Protein AF-A0A2V8N550-F1 (afdb_monomer_lite)

Sequence (96 aa):
MSNEESDTLWYPSKLDVFLNRWFANYEDARRALRSEGGYLLPYRHQFFVCQAEAIRAMGLDPHDEDWKKVGFDAARPADEQAYARLREKREQAEAR

Foldseek 3Di:
DDPQVQAVLLDDPPCVPFPKAKAQDDVVQVVCCVVPNAAWGHHDNIIIGGHQVSCVVLVHHPPDVLCVQLVSYLPRGNDVVSNVVRSVSSVVSVVD

Secondary structure (DSSP, 8-state):
--TTHHHHTT--TTGGGS--EEESSHHHHHHHHHHH-SEEEEETTEEEEE-HHHHHHTT--TT-HHHHHTTTBSSS-S-HHHHHHHHHHHHHHHT-

pLDDT: mean 82.86, std 14.13, range [38.16, 94.19]

Structure (mmCIF, N/CA/C/O backbone):
data_AF-A0A2V8N550-F1
#
_entry.id   AF-A0A2V8N550-F1
#
loop_
_atom_site.group_PDB
_atom_site.id
_atom_site.type_symbol
_atom_site.label_atom_id
_atom_site.label_alt_id
_atom_site.label_comp_id
_atom_site.label_asym_id
_atom_site.label_entity_id
_atom_site.label_seq_id
_atom_site.pdbx_PDB_ins_code
_atom_site.Cartn_x
_atom_site.Cartn_y
_atom_site.Cartn_z
_atom_site.occupancy
_atom_site.B_iso_or_equiv
_atom_site.auth_seq_id
_atom_site.auth_comp_id
_atom_site.auth_asym_id
_atom_site.auth_atom_id
_atom_site.pdbx_PDB_model_num
ATOM 1 N N . MET A 1 1 ? -3.655 20.721 0.375 1.00 38.16 1 MET A N 1
ATOM 2 C CA . MET A 1 1 ? -3.831 19.465 1.129 1.00 38.16 1 MET A CA 1
ATOM 3 C C . MET A 1 1 ? -2.711 18.553 0.677 1.00 38.16 1 MET A C 1
ATOM 5 O O . MET A 1 1 ? -2.696 18.170 -0.484 1.00 38.16 1 MET A O 1
ATOM 9 N N . SER A 1 2 ? -1.686 18.418 1.515 1.00 39.28 2 SER A N 1
ATOM 10 C CA . SER A 1 2 ? -0.363 17.921 1.131 1.00 39.28 2 SER A CA 1
ATOM 11 C C . SER A 1 2 ? -0.366 16.409 0.911 1.00 39.28 2 SER A C 1
ATOM 13 O O . SER A 1 2 ? -0.921 15.658 1.707 1.00 39.28 2 SER A O 1
ATOM 15 N N . ASN A 1 3 ? 0.276 15.976 -0.172 1.00 49.84 3 ASN A N 1
ATOM 16 C CA . ASN A 1 3 ? 0.353 14.589 -0.638 1.00 49.84 3 ASN A CA 1
ATOM 17 C C . ASN A 1 3 ? 1.319 13.712 0.201 1.00 49.84 3 ASN A C 1
ATOM 19 O O . ASN A 1 3 ? 1.576 12.575 -0.169 1.00 49.84 3 ASN A O 1
ATOM 23 N N . GLU A 1 4 ? 1.868 14.245 1.300 1.00 48.41 4 GLU A N 1
ATOM 24 C CA . GLU A 1 4 ? 2.933 13.642 2.127 1.00 48.41 4 GLU A CA 1
ATOM 25 C C . GLU A 1 4 ? 2.406 12.794 3.303 1.00 48.41 4 GLU A C 1
ATOM 27 O O . GLU A 1 4 ? 3.042 11.821 3.706 1.00 48.41 4 GLU A O 1
ATOM 32 N N . GLU A 1 5 ? 1.214 13.104 3.823 1.00 52.28 5 GLU A N 1
ATOM 33 C CA . GLU A 1 5 ? 0.607 12.370 4.951 1.00 52.28 5 GLU A CA 1
ATOM 34 C C . GLU A 1 5 ? 0.111 10.981 4.527 1.00 52.28 5 GLU A C 1
ATOM 36 O O . GLU A 1 5 ? 0.239 9.999 5.250 1.00 52.28 5 GLU A O 1
ATOM 41 N N . SER A 1 6 ? -0.411 10.877 3.299 1.00 51.78 6 SER A N 1
ATOM 42 C CA . SER A 1 6 ? -0.938 9.615 2.743 1.00 51.78 6 SER A CA 1
ATOM 43 C C . SER A 1 6 ? 0.142 8.569 2.495 1.00 51.78 6 SER A C 1
ATOM 45 O O . SER A 1 6 ? -0.155 7.427 2.163 1.00 51.78 6 SER A O 1
ATOM 47 N N . ASP A 1 7 ? 1.386 8.998 2.581 1.00 59.09 7 ASP A N 1
ATOM 48 C CA . ASP A 1 7 ? 2.503 8.367 1.935 1.00 59.09 7 ASP A CA 1
ATOM 49 C C . ASP A 1 7 ? 3.439 7.719 2.964 1.00 59.09 7 ASP A C 1
ATOM 51 O O . ASP A 1 7 ? 3.822 6.557 2.835 1.00 59.09 7 ASP A O 1
ATOM 55 N N . THR A 1 8 ? 3.653 8.408 4.086 1.00 61.34 8 THR A N 1
ATOM 56 C CA . THR A 1 8 ? 4.310 7.826 5.264 1.00 61.34 8 THR A CA 1
ATOM 57 C C . THR A 1 8 ? 3.434 6.758 5.937 1.00 61.34 8 THR A C 1
ATOM 59 O O . THR A 1 8 ? 3.957 5.812 6.522 1.00 61.34 8 THR A O 1
ATOM 62 N N . LEU A 1 9 ? 2.106 6.848 5.784 1.00 65.50 9 LEU A N 1
ATOM 63 C CA . LEU A 1 9 ? 1.132 5.900 6.340 1.00 65.50 9 LEU A CA 1
ATOM 64 C C . LEU A 1 9 ? 1.429 4.434 5.957 1.00 65.50 9 LEU A C 1
ATOM 66 O O . LEU A 1 9 ? 1.241 3.508 6.752 1.00 65.50 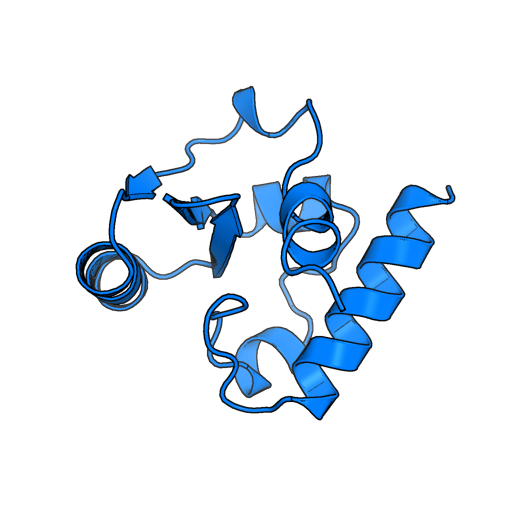9 LEU A O 1
ATOM 70 N N . TRP A 1 10 ? 1.917 4.201 4.738 1.00 66.12 10 TRP A N 1
ATOM 71 C CA . TRP A 1 10 ? 2.142 2.855 4.205 1.00 66.12 10 TRP A CA 1
ATOM 72 C C . TRP A 1 10 ? 3.533 2.287 4.506 1.00 66.12 10 TRP A C 1
ATOM 74 O O . TRP A 1 10 ? 3.802 1.148 4.128 1.00 66.12 10 TRP A O 1
ATOM 84 N N . TYR A 1 11 ? 4.413 3.026 5.195 1.00 65.31 11 TYR A N 1
ATOM 85 C CA . TYR A 1 11 ? 5.779 2.569 5.460 1.00 65.31 11 TYR A CA 1
ATOM 86 C C . TYR A 1 11 ? 6.175 2.585 6.945 1.00 65.31 11 TYR A C 1
ATOM 88 O O . TYR A 1 11 ? 6.857 3.507 7.397 1.00 65.31 11 TYR A O 1
ATOM 96 N N . PRO A 1 12 ? 5.808 1.562 7.740 1.00 60.25 12 PRO A N 1
ATOM 97 C CA . PRO A 1 12 ? 6.364 1.408 9.078 1.00 60.25 12 PRO A CA 1
ATOM 98 C C . PRO A 1 12 ? 7.844 1.003 9.026 1.00 60.25 12 PRO A C 1
ATOM 100 O O . PRO A 1 12 ? 8.254 0.191 8.198 1.00 60.25 12 PRO A O 1
ATOM 103 N N . SER A 1 13 ? 8.629 1.458 10.005 1.00 57.34 13 SER A N 1
ATOM 104 C CA . SER A 1 13 ? 10.078 1.213 10.167 1.00 57.34 13 SER A CA 1
ATOM 105 C C . SER A 1 13 ? 10.501 -0.263 10.305 1.00 57.34 13 SER A C 1
ATOM 107 O O . SER A 1 13 ? 11.671 -0.559 10.520 1.00 57.34 13 SER A O 1
ATOM 109 N N . LYS A 1 14 ? 9.547 -1.201 10.261 1.00 58.56 14 LYS A N 1
ATOM 110 C CA . LYS A 1 14 ? 9.773 -2.655 10.265 1.00 58.56 14 LYS A CA 1
ATOM 111 C C . LYS A 1 14 ? 9.654 -3.271 8.867 1.00 58.56 14 LYS A C 1
ATOM 113 O O . LYS A 1 14 ? 9.862 -4.475 8.726 1.00 58.56 14 LYS A O 1
ATOM 118 N N . LEU A 1 15 ? 9.318 -2.477 7.843 1.00 59.44 15 LEU A N 1
ATOM 119 C CA . LEU A 1 15 ? 9.200 -2.970 6.473 1.00 59.44 15 LEU A CA 1
ATOM 120 C C . LEU A 1 15 ? 10.541 -3.320 5.826 1.00 59.44 15 LEU A C 1
ATOM 122 O O . LEU A 1 15 ? 10.540 -4.101 4.879 1.00 59.44 15 LEU A O 1
ATOM 126 N N . ASP A 1 16 ? 11.664 -2.835 6.365 1.00 60.03 16 ASP A N 1
ATOM 127 C CA . ASP A 1 16 ? 13.015 -3.142 5.873 1.00 60.03 16 ASP A CA 1
ATOM 128 C C . ASP A 1 16 ? 13.379 -4.639 5.950 1.00 60.03 16 ASP A C 1
ATOM 130 O O . ASP A 1 16 ? 14.312 -5.087 5.289 1.00 60.03 16 ASP A O 1
ATOM 134 N N . VAL A 1 17 ? 12.634 -5.431 6.733 1.00 59.62 17 VAL A N 1
ATOM 135 C CA . VAL A 1 17 ? 12.782 -6.897 6.804 1.00 59.62 17 VAL A CA 1
ATOM 136 C C . VAL A 1 17 ? 12.071 -7.611 5.649 1.00 59.62 17 VAL A C 1
ATOM 138 O O . VAL A 1 17 ? 12.423 -8.742 5.314 1.00 59.62 17 VAL A O 1
ATOM 141 N N . PHE A 1 18 ? 11.075 -6.979 5.026 1.00 66.62 18 PHE A N 1
ATOM 142 C CA . PHE A 1 18 ? 10.296 -7.600 3.961 1.00 66.62 18 PHE A CA 1
ATOM 143 C C . PHE A 1 18 ? 10.923 -7.328 2.598 1.00 66.62 18 PHE A C 1
ATOM 145 O O . PHE A 1 18 ? 11.487 -6.264 2.340 1.00 66.62 18 PHE A O 1
ATOM 152 N N . LEU A 1 19 ? 10.795 -8.305 1.698 1.00 66.94 19 LEU A N 1
ATOM 153 C CA . LEU A 1 19 ? 11.305 -8.215 0.334 1.00 66.94 19 LEU A CA 1
ATOM 154 C C . LEU A 1 19 ? 10.413 -7.280 -0.505 1.00 66.94 19 LEU A C 1
ATOM 156 O O . LEU A 1 19 ? 9.617 -7.726 -1.330 1.00 66.94 19 LEU A O 1
ATOM 160 N N . ASN A 1 20 ? 10.515 -5.976 -0.256 1.00 79.06 20 ASN A N 1
ATOM 161 C CA . ASN A 1 20 ? 9.776 -4.954 -0.988 1.00 79.06 20 ASN A CA 1
ATOM 162 C C . ASN A 1 20 ? 10.508 -4.635 -2.286 1.00 79.06 20 ASN A C 1
ATOM 164 O O . ASN A 1 20 ? 11.701 -4.315 -2.278 1.00 79.06 20 ASN A O 1
ATOM 168 N N . ARG A 1 21 ? 9.794 -4.694 -3.412 1.00 83.25 21 ARG A N 1
ATOM 169 C CA . ARG A 1 21 ? 10.367 -4.302 -4.697 1.00 83.25 21 ARG A CA 1
ATOM 170 C C . ARG A 1 21 ? 10.039 -2.852 -4.986 1.00 83.25 21 ARG A C 1
ATOM 172 O O . ARG A 1 21 ? 8.877 -2.512 -5.178 1.00 83.25 21 ARG A O 1
ATOM 179 N N . TRP A 1 22 ? 11.074 -2.024 -5.002 1.00 89.31 22 TRP A N 1
ATOM 180 C CA . TRP A 1 22 ? 10.973 -0.581 -5.170 1.00 89.31 22 TRP A CA 1
ATOM 181 C C . TRP A 1 22 ? 11.066 -0.167 -6.633 1.00 89.31 22 TRP A C 1
ATOM 183 O O . TRP A 1 22 ? 11.868 -0.700 -7.402 1.00 89.31 22 TRP A O 1
ATOM 193 N N . PHE A 1 23 ? 10.265 0.826 -6.992 1.00 89.62 23 PHE A N 1
ATOM 194 C CA . PHE A 1 23 ? 10.155 1.367 -8.333 1.00 89.62 23 PHE A CA 1
ATOM 195 C C . PHE A 1 23 ? 10.095 2.891 -8.266 1.00 89.62 23 PHE A C 1
ATOM 197 O O . PHE A 1 23 ? 9.323 3.473 -7.505 1.00 89.62 23 PHE A O 1
ATOM 204 N N . ALA A 1 24 ? 10.885 3.549 -9.111 1.00 89.44 24 ALA A N 1
ATOM 205 C CA . ALA A 1 24 ? 10.885 5.007 -9.215 1.00 89.44 24 ALA A CA 1
ATOM 206 C C . ALA A 1 24 ? 9.656 5.553 -9.962 1.00 89.44 24 ALA A C 1
ATOM 208 O O . ALA A 1 24 ? 9.358 6.739 -9.882 1.00 89.44 24 ALA A O 1
ATOM 209 N N . ASN A 1 25 ? 8.953 4.707 -10.719 1.00 90.62 25 ASN A N 1
ATOM 210 C CA . ASN A 1 25 ? 7.787 5.100 -11.495 1.00 90.62 25 ASN A CA 1
ATOM 211 C C . ASN A 1 25 ? 6.634 4.108 -11.307 1.00 90.62 25 ASN A C 1
ATOM 213 O O . ASN A 1 25 ? 6.827 2.923 -11.031 1.00 90.62 25 ASN A O 1
ATOM 217 N N . TYR A 1 26 ? 5.419 4.627 -11.466 1.00 91.81 26 TYR A N 1
ATOM 218 C CA . TYR A 1 26 ? 4.193 3.860 -11.283 1.00 91.81 26 TYR A CA 1
ATOM 219 C C . TYR A 1 26 ? 4.024 2.762 -12.342 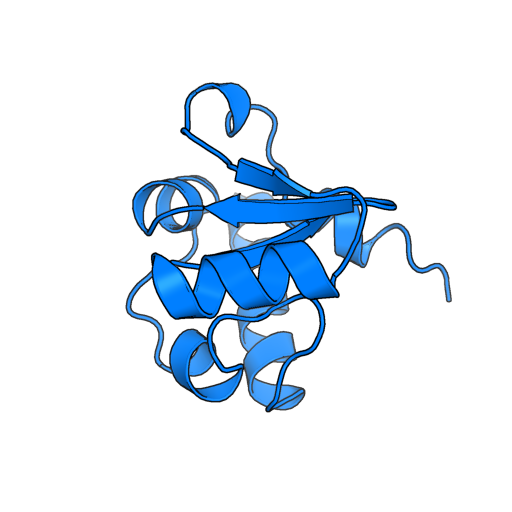1.00 91.81 26 TYR A C 1
ATOM 221 O O . TYR A 1 26 ? 3.518 1.688 -12.032 1.00 91.81 26 TYR A O 1
ATOM 229 N N . GLU A 1 27 ? 4.435 3.002 -13.589 1.00 91.88 27 GLU A N 1
ATOM 230 C CA . GLU A 1 27 ? 4.211 2.049 -14.683 1.00 91.88 27 GLU A CA 1
ATOM 231 C C . GLU A 1 27 ? 4.973 0.735 -14.480 1.00 91.88 27 GLU A C 1
ATOM 233 O O . GLU A 1 27 ? 4.398 -0.346 -14.651 1.00 91.88 27 GLU A O 1
ATOM 238 N N . ASP A 1 28 ? 6.232 0.813 -14.046 1.00 91.44 28 ASP A N 1
ATOM 239 C CA . ASP A 1 28 ? 7.051 -0.350 -13.713 1.00 91.44 28 ASP A CA 1
ATOM 240 C C . ASP A 1 28 ? 6.487 -1.091 -12.499 1.00 91.44 28 ASP A C 1
ATOM 242 O O . ASP A 1 28 ? 6.379 -2.319 -12.527 1.00 91.44 28 ASP A O 1
ATOM 246 N N . ALA A 1 29 ? 6.047 -0.352 -11.478 1.00 92.12 29 ALA A N 1
ATOM 247 C CA . ALA A 1 29 ? 5.447 -0.926 -10.278 1.00 92.12 29 ALA A CA 1
ATOM 248 C C . ALA A 1 29 ? 4.131 -1.654 -10.590 1.00 92.12 29 ALA A C 1
ATOM 250 O O . ALA A 1 29 ? 3.903 -2.783 -10.156 1.00 92.12 29 ALA A O 1
ATOM 251 N N . ARG A 1 30 ? 3.284 -1.052 -11.430 1.00 92.38 30 ARG A N 1
ATOM 252 C CA . ARG A 1 30 ? 2.030 -1.648 -11.900 1.00 92.38 30 ARG A CA 1
ATOM 253 C C . ARG A 1 30 ? 2.285 -2.870 -12.782 1.00 92.38 30 ARG A C 1
ATOM 255 O O . ARG A 1 30 ? 1.505 -3.822 -12.745 1.00 92.38 30 ARG A O 1
ATOM 262 N N . ARG A 1 31 ? 3.356 -2.877 -13.582 1.00 92.69 31 ARG A N 1
ATOM 263 C CA . ARG A 1 31 ? 3.766 -4.063 -14.349 1.00 92.69 31 ARG A CA 1
ATOM 264 C C . ARG A 1 31 ? 4.201 -5.196 -13.419 1.00 92.69 31 ARG A C 1
ATOM 266 O O . ARG A 1 31 ? 3.775 -6.325 -13.648 1.00 92.69 31 ARG A O 1
ATOM 273 N N . ALA A 1 32 ? 4.977 -4.897 -12.380 1.00 90.38 32 ALA A N 1
ATOM 274 C CA . ALA A 1 32 ? 5.372 -5.880 -11.375 1.00 90.38 32 ALA A CA 1
ATOM 275 C C . ALA A 1 32 ? 4.159 -6.438 -10.620 1.00 90.38 32 ALA A C 1
ATOM 277 O O . ALA A 1 32 ? 4.005 -7.651 -10.558 1.00 90.38 32 ALA A O 1
ATOM 278 N N . LEU A 1 33 ? 3.221 -5.583 -10.192 1.00 91.56 33 LEU A N 1
ATOM 279 C CA . LEU A 1 33 ? 1.960 -6.016 -9.577 1.00 91.56 33 LEU A CA 1
ATOM 280 C C . LEU A 1 33 ? 1.192 -7.007 -10.466 1.00 91.56 33 LEU A C 1
ATOM 282 O O . LEU A 1 33 ? 0.678 -8.007 -9.979 1.00 91.56 33 LEU A O 1
ATOM 286 N N . ARG A 1 34 ? 1.115 -6.761 -11.781 1.00 90.31 34 ARG A N 1
ATOM 287 C CA . ARG A 1 34 ? 0.434 -7.682 -12.709 1.00 90.31 34 ARG A CA 1
ATOM 288 C C . ARG A 1 34 ? 1.197 -8.986 -12.941 1.00 90.31 34 ARG A C 1
ATOM 290 O O . ARG A 1 34 ? 0.563 -9.997 -13.220 1.00 90.31 34 ARG A O 1
ATOM 297 N N . SER A 1 35 ? 2.526 -8.945 -12.908 1.00 89.50 35 SER A N 1
ATOM 298 C CA . SER A 1 35 ? 3.372 -10.101 -13.219 1.00 89.50 35 SER A CA 1
ATOM 299 C C . SER A 1 35 ? 3.591 -11.014 -12.015 1.00 89.50 35 SER A C 1
ATOM 301 O O . SER A 1 35 ? 3.656 -12.227 -12.176 1.00 89.50 35 SER A O 1
ATOM 303 N N . GLU A 1 36 ? 3.746 -10.430 -10.831 1.00 86.06 36 GLU A N 1
ATOM 304 C CA . GLU A 1 36 ? 4.151 -11.114 -9.598 1.00 86.06 36 GLU A CA 1
ATOM 305 C C . GLU A 1 36 ? 2.999 -11.177 -8.579 1.00 86.06 36 GLU A C 1
ATOM 307 O O . GLU A 1 36 ? 2.983 -12.053 -7.717 1.00 86.06 36 GLU A O 1
ATOM 312 N N . GLY A 1 37 ? 2.001 -10.293 -8.696 1.00 87.44 37 GLY A N 1
ATOM 313 C CA . GLY A 1 37 ? 0.942 -10.130 -7.702 1.00 87.44 37 GLY A CA 1
ATOM 314 C C . GLY A 1 37 ? 1.395 -9.298 -6.500 1.00 87.44 37 GLY A C 1
ATOM 315 O O . GLY A 1 37 ? 2.406 -8.599 -6.547 1.00 87.44 37 GLY A O 1
ATOM 316 N N . GLY A 1 38 ? 0.625 -9.362 -5.413 1.00 90.38 38 GLY A N 1
ATOM 317 C CA . GLY A 1 38 ? 0.904 -8.628 -4.177 1.00 90.38 38 GLY A CA 1
ATOM 318 C C . GLY A 1 38 ? 0.119 -7.325 -4.071 1.00 90.38 38 GLY A C 1
ATOM 319 O O . GLY A 1 38 ? -1.021 -7.255 -4.524 1.00 90.38 38 GLY A O 1
ATOM 320 N N . TYR A 1 39 ? 0.724 -6.322 -3.437 1.00 92.56 39 TYR A N 1
ATOM 321 C CA . TYR A 1 39 ? 0.091 -5.048 -3.101 1.00 92.56 39 TYR A CA 1
ATOM 322 C C . TYR A 1 39 ? 1.005 -3.902 -3.512 1.00 92.56 39 TYR A C 1
ATOM 324 O O . TYR A 1 39 ? 2.155 -3.845 -3.082 1.00 92.56 39 TYR A O 1
ATOM 332 N N . LEU A 1 40 ? 0.491 -2.999 -4.344 1.00 92.88 40 LEU A N 1
ATOM 333 C CA . LEU A 1 40 ? 1.194 -1.805 -4.789 1.00 92.88 40 LEU A CA 1
ATOM 334 C C . LEU A 1 40 ? 0.861 -0.634 -3.867 1.00 92.88 40 LEU A C 1
ATOM 336 O O . LEU A 1 40 ? -0.296 -0.221 -3.767 1.00 92.88 40 LEU A O 1
ATOM 340 N N . LEU A 1 41 ? 1.889 -0.093 -3.222 1.00 90.44 41 LEU A N 1
ATOM 341 C CA . LEU A 1 41 ? 1.777 0.983 -2.248 1.00 90.44 41 LEU A CA 1
ATOM 342 C C . LEU A 1 41 ? 2.615 2.196 -2.692 1.00 90.44 41 LEU A C 1
ATOM 344 O O . LEU A 1 41 ? 3.730 2.019 -3.199 1.00 90.44 41 LEU A O 1
ATOM 348 N N . PRO A 1 42 ? 2.095 3.428 -2.541 1.00 89.50 42 PRO A N 1
ATOM 349 C CA . PRO A 1 42 ? 2.871 4.642 -2.767 1.00 89.50 42 PRO A CA 1
ATOM 350 C C . PRO A 1 42 ? 3.809 4.923 -1.582 1.00 89.50 42 PRO A C 1
ATOM 352 O O . PRO A 1 42 ? 3.432 4.709 -0.430 1.00 89.50 42 PRO A O 1
ATOM 355 N N . TYR A 1 43 ? 5.025 5.392 -1.881 1.00 82.69 43 TYR A N 1
ATOM 356 C CA . TYR A 1 43 ? 5.964 5.947 -0.903 1.00 82.69 43 TYR A CA 1
ATOM 357 C C . TYR A 1 43 ? 6.886 7.028 -1.500 1.00 82.69 43 TYR A C 1
ATOM 359 O O . TYR A 1 43 ? 7.841 6.805 -2.239 1.00 82.69 43 TYR A O 1
ATOM 367 N N . ARG A 1 44 ? 6.609 8.236 -1.084 1.00 81.62 44 ARG A N 1
ATOM 368 C CA . ARG A 1 44 ? 7.001 9.602 -1.376 1.00 81.62 44 ARG A CA 1
ATOM 369 C C . ARG A 1 44 ? 6.868 9.916 -2.840 1.00 81.62 44 ARG A C 1
ATOM 371 O O . ARG A 1 44 ? 5.836 10.354 -3.338 1.00 81.62 44 ARG A O 1
ATOM 378 N N . HIS A 1 45 ? 7.962 9.671 -3.533 1.00 81.50 45 HIS A N 1
ATOM 379 C CA . HIS A 1 45 ? 8.072 9.833 -4.974 1.00 81.50 45 HIS A CA 1
ATOM 380 C C . HIS A 1 45 ? 8.314 8.489 -5.663 1.00 81.50 45 HIS A C 1
ATOM 382 O O . HIS A 1 45 ? 8.687 8.450 -6.830 1.00 81.50 45 HIS A O 1
ATOM 388 N N . GLN A 1 46 ? 8.155 7.392 -4.928 1.00 87.31 46 GLN A N 1
ATOM 389 C CA . GLN A 1 46 ? 8.397 6.028 -5.360 1.00 87.31 46 GLN A CA 1
ATOM 390 C C . GLN A 1 46 ? 7.165 5.173 -5.081 1.00 87.31 46 GLN A C 1
ATOM 392 O O . GLN A 1 46 ? 6.196 5.588 -4.444 1.00 87.31 46 GLN A O 1
ATOM 397 N N . PHE A 1 47 ? 7.219 3.951 -5.580 1.00 90.81 47 PHE A N 1
ATOM 398 C CA . PHE A 1 47 ? 6.195 2.945 -5.394 1.00 90.81 47 PHE A CA 1
ATOM 399 C C . PHE A 1 47 ? 6.876 1.639 -5.046 1.00 90.81 47 PHE A C 1
ATOM 401 O O . PHE A 1 47 ? 7.975 1.362 -5.531 1.00 90.81 47 PHE A O 1
ATOM 408 N N . PHE A 1 48 ? 6.225 0.812 -4.247 1.00 89.38 48 PHE A N 1
ATOM 409 C CA . PHE A 1 48 ? 6.755 -0.505 -3.954 1.00 89.38 48 PHE A CA 1
ATOM 410 C C . PHE A 1 48 ? 5.664 -1.563 -3.991 1.00 89.38 48 PHE A C 1
ATOM 412 O O . PHE A 1 48 ? 4.502 -1.297 -3.685 1.00 89.38 48 PHE A O 1
ATOM 419 N N . VAL A 1 49 ? 6.056 -2.766 -4.406 1.00 90.75 49 VAL A N 1
ATOM 420 C CA . VAL A 1 49 ? 5.204 -3.953 -4.352 1.00 90.75 49 VAL A CA 1
ATOM 421 C C . VAL A 1 49 ? 5.664 -4.818 -3.190 1.00 90.75 49 VAL A C 1
ATOM 423 O O . VAL A 1 49 ? 6.853 -5.129 -3.074 1.00 90.75 49 VAL A O 1
ATOM 426 N N . CYS A 1 50 ? 4.721 -5.199 -2.335 1.00 89.81 50 CYS A N 1
ATOM 427 C CA . CYS A 1 50 ? 4.960 -6.065 -1.189 1.00 89.81 50 CYS A CA 1
ATOM 428 C C . CYS A 1 50 ? 3.977 -7.245 -1.161 1.00 89.81 50 CYS A C 1
ATOM 430 O O . CYS A 1 50 ? 2.994 -7.287 -1.905 1.00 89.81 50 CYS A O 1
ATOM 432 N N . GLN A 1 51 ? 4.260 -8.233 -0.311 1.00 90.94 51 GLN A N 1
ATOM 433 C CA . GLN A 1 51 ? 3.410 -9.413 -0.129 1.00 90.94 51 GLN A CA 1
ATOM 434 C C . GLN A 1 51 ? 2.497 -9.282 1.097 1.00 90.94 51 GLN A C 1
ATOM 436 O O . GLN A 1 51 ? 2.622 -8.361 1.902 1.00 90.94 51 GLN A O 1
ATOM 441 N N . ALA A 1 52 ? 1.591 -10.245 1.271 1.00 90.12 52 ALA A N 1
ATOM 442 C CA . ALA A 1 52 ? 0.611 -10.272 2.358 1.00 90.12 52 ALA A CA 1
ATOM 443 C C . ALA A 1 52 ? 1.231 -10.137 3.764 1.00 90.12 52 ALA A C 1
ATOM 445 O O . ALA A 1 52 ? 0.603 -9.594 4.670 1.00 90.12 52 ALA A O 1
ATOM 446 N N . GLU A 1 53 ? 2.461 -10.612 3.958 1.00 86.88 53 GLU A N 1
ATOM 447 C CA . GLU A 1 53 ? 3.178 -10.501 5.232 1.00 86.88 53 GLU A CA 1
ATOM 448 C C . GLU A 1 53 ? 3.479 -9.043 5.606 1.00 86.88 53 GLU A C 1
ATOM 450 O O . GLU A 1 53 ? 3.304 -8.663 6.762 1.00 86.88 53 GLU A O 1
ATOM 455 N N . ALA A 1 54 ? 3.830 -8.207 4.625 1.00 85.50 54 ALA A N 1
ATOM 456 C CA . ALA A 1 54 ? 4.030 -6.774 4.821 1.00 85.50 54 ALA A CA 1
ATOM 457 C C . ALA A 1 54 ? 2.714 -6.070 5.198 1.00 85.50 54 ALA A C 1
ATOM 459 O O . ALA A 1 54 ? 2.698 -5.234 6.100 1.00 85.50 54 ALA A O 1
ATOM 460 N N . ILE A 1 55 ? 1.594 -6.461 4.575 1.00 89.81 55 ILE A N 1
ATOM 461 C CA . ILE A 1 55 ? 0.252 -5.960 4.925 1.00 89.81 55 ILE A CA 1
ATOM 462 C C . ILE A 1 55 ? -0.099 -6.295 6.379 1.00 89.81 55 ILE A C 1
ATOM 464 O O . ILE A 1 55 ? -0.522 -5.417 7.130 1.00 89.81 55 ILE A O 1
ATOM 468 N N . ARG A 1 56 ? 0.164 -7.535 6.811 1.00 89.25 56 ARG A N 1
ATOM 469 C CA . ARG A 1 56 ? -0.021 -7.944 8.214 1.00 89.25 56 ARG A CA 1
ATOM 470 C C . ARG A 1 56 ? 0.877 -7.166 9.166 1.00 89.25 56 ARG A C 1
ATOM 472 O O . ARG A 1 56 ? 0.429 -6.788 10.243 1.00 89.25 56 ARG A O 1
ATOM 479 N N . ALA A 1 57 ? 2.126 -6.913 8.780 1.00 86.00 57 ALA A N 1
ATOM 480 C CA . ALA A 1 57 ? 3.063 -6.134 9.584 1.00 86.00 57 ALA A CA 1
ATOM 481 C C . ALA A 1 57 ? 2.636 -4.664 9.742 1.00 86.00 57 ALA A C 1
ATOM 483 O O . ALA A 1 57 ? 2.928 -4.059 10.770 1.00 86.00 57 ALA A O 1
ATOM 484 N N . MET A 1 58 ? 1.902 -4.116 8.768 1.00 84.44 58 MET A N 1
ATOM 485 C CA . MET A 1 58 ? 1.224 -2.816 8.865 1.00 84.44 58 MET A CA 1
ATOM 486 C C . MET A 1 58 ? -0.046 -2.841 9.735 1.00 84.44 58 MET A C 1
ATOM 488 O O . MET A 1 58 ? -0.685 -1.806 9.911 1.00 84.44 58 MET A O 1
ATOM 492 N N . GLY A 1 59 ? -0.431 -4.004 10.269 1.00 87.50 59 GLY A N 1
ATOM 493 C CA . GLY A 1 59 ? -1.636 -4.178 11.082 1.00 87.50 59 GLY A CA 1
ATOM 494 C C . GLY A 1 59 ? -2.933 -4.272 10.274 1.00 87.50 59 GLY A C 1
ATOM 495 O O . GLY A 1 59 ? -4.015 -4.144 10.840 1.00 87.50 59 GLY A O 1
ATOM 496 N N . LEU A 1 60 ? -2.836 -4.511 8.964 1.00 90.81 60 LEU A N 1
ATOM 497 C CA . LEU A 1 60 ? -3.978 -4.694 8.070 1.00 90.81 60 LEU A CA 1
ATOM 498 C C . LEU A 1 60 ? -4.214 -6.175 7.758 1.00 90.81 60 LEU A C 1
ATOM 500 O O . LEU A 1 60 ? -3.295 -6.996 7.804 1.00 90.81 60 LEU A O 1
ATOM 504 N N . ASP A 1 61 ? -5.448 -6.519 7.384 1.00 91.81 61 ASP A N 1
ATOM 505 C CA . ASP A 1 61 ? -5.763 -7.859 6.890 1.00 91.81 61 ASP A CA 1
ATOM 506 C C . ASP A 1 61 ? -5.447 -7.958 5.383 1.00 91.81 61 ASP A C 1
ATOM 508 O O . ASP A 1 61 ? -6.052 -7.246 4.579 1.00 91.81 61 ASP A O 1
ATOM 512 N N . PRO A 1 62 ? -4.520 -8.831 4.946 1.00 91.56 62 PRO A N 1
ATOM 513 C CA . PRO A 1 62 ? -4.274 -9.057 3.523 1.00 91.56 62 PRO A CA 1
ATOM 514 C C . PRO A 1 62 ? -5.475 -9.664 2.785 1.00 91.56 62 PRO A C 1
ATOM 516 O O . PRO A 1 62 ? -5.560 -9.531 1.563 1.00 91.56 62 PRO A O 1
ATOM 519 N N . HIS A 1 63 ? -6.395 -10.327 3.488 1.00 91.31 63 HIS A N 1
ATOM 520 C CA . HIS A 1 63 ? -7.586 -10.927 2.883 1.00 91.31 63 HIS A CA 1
ATOM 521 C C . HIS A 1 63 ? -8.783 -9.977 2.818 1.00 91.31 63 HIS A C 1
ATOM 523 O O . HIS A 1 63 ? -9.850 -10.392 2.360 1.00 91.31 63 HIS A O 1
ATOM 529 N N . ASP A 1 64 ? -8.612 -8.723 3.240 1.00 92.38 64 ASP A N 1
ATOM 530 C CA . ASP A 1 64 ? -9.663 -7.718 3.186 1.00 92.38 64 ASP A CA 1
ATOM 531 C C . ASP A 1 64 ? -10.201 -7.563 1.757 1.00 92.38 64 ASP A C 1
ATOM 533 O O . ASP A 1 64 ? -9.446 -7.390 0.794 1.00 92.38 64 ASP A O 1
ATOM 537 N N . GLU A 1 65 ? -11.521 -7.627 1.598 1.00 93.81 65 GLU A N 1
ATOM 538 C CA . GLU A 1 65 ? -12.155 -7.486 0.287 1.00 93.81 65 GLU A CA 1
ATOM 539 C C . GLU A 1 65 ? -11.925 -6.101 -0.317 1.00 93.81 65 GLU A C 1
ATOM 541 O O . GLU A 1 65 ? -11.940 -5.956 -1.542 1.00 93.81 65 GLU A O 1
ATOM 546 N N . ASP A 1 66 ? -11.668 -5.091 0.517 1.00 94.19 66 ASP A N 1
ATOM 547 C CA . ASP A 1 66 ? -11.337 -3.755 0.044 1.00 94.19 66 ASP A CA 1
ATOM 548 C C . ASP A 1 66 ? -10.044 -3.757 -0.790 1.00 94.19 66 ASP A C 1
ATOM 550 O O . ASP A 1 66 ? -9.978 -3.023 -1.775 1.00 94.19 66 ASP A O 1
ATOM 554 N N . TRP A 1 67 ? -9.082 -4.656 -0.529 1.00 93.31 67 TRP A N 1
ATOM 555 C CA . TRP A 1 67 ? -7.893 -4.810 -1.381 1.00 93.31 67 TRP A CA 1
ATOM 556 C C . TRP A 1 67 ? -8.236 -5.245 -2.804 1.00 93.31 67 TRP A C 1
ATOM 558 O O . TRP A 1 67 ? -7.659 -4.744 -3.770 1.00 93.31 67 TRP A O 1
ATOM 568 N N . LYS A 1 68 ? -9.215 -6.142 -2.954 1.00 93.12 68 LYS A N 1
ATOM 569 C CA . LYS A 1 68 ? -9.693 -6.567 -4.275 1.00 93.12 68 LYS A CA 1
ATOM 570 C C . LYS A 1 68 ? -10.415 -5.425 -4.985 1.00 93.12 68 LYS A C 1
ATOM 572 O O . LYS A 1 68 ? -10.206 -5.240 -6.181 1.00 93.12 68 LYS A O 1
ATOM 577 N N . LYS A 1 69 ? -11.219 -4.641 -4.257 1.00 94.00 69 LYS A N 1
ATOM 578 C CA . LYS A 1 69 ? -11.966 -3.493 -4.805 1.00 94.00 69 LYS A CA 1
ATOM 579 C C . LYS A 1 69 ? -11.046 -2.378 -5.294 1.00 94.00 69 LYS A C 1
ATOM 581 O O . LYS A 1 69 ? -11.281 -1.834 -6.366 1.00 94.00 69 LYS A O 1
ATOM 586 N N . VAL A 1 70 ? -9.959 -2.093 -4.574 1.00 93.25 70 VAL A N 1
ATOM 587 C CA . VAL A 1 70 ? -8.943 -1.130 -5.038 1.00 93.25 70 VAL A CA 1
ATOM 588 C C . VAL A 1 70 ? -8.034 -1.702 -6.131 1.00 93.25 70 VAL A C 1
ATOM 590 O O . VAL A 1 70 ? -7.222 -0.974 -6.692 1.00 93.25 70 VAL A O 1
ATOM 593 N N . GLY A 1 71 ? -8.160 -2.993 -6.462 1.00 93.19 71 GLY A N 1
ATOM 594 C CA . GLY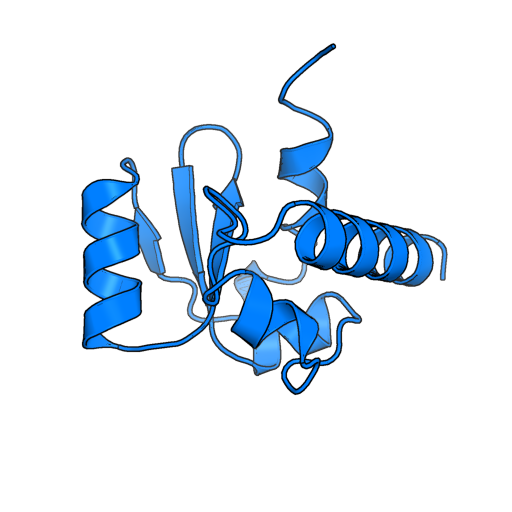 A 1 71 ? -7.332 -3.662 -7.465 1.00 93.19 71 GLY A CA 1
ATOM 595 C C . GLY A 1 71 ? -5.888 -3.874 -7.011 1.00 93.19 71 GLY A C 1
ATOM 596 O O . GLY A 1 71 ? -4.981 -3.810 -7.845 1.00 93.19 71 GLY A O 1
ATOM 597 N N . PHE A 1 72 ? -5.692 -4.086 -5.705 1.00 93.00 72 PHE A N 1
ATOM 598 C CA . PHE A 1 72 ? -4.399 -4.225 -5.028 1.00 93.00 72 PHE A CA 1
ATOM 599 C C . PHE A 1 72 ? -3.449 -3.039 -5.242 1.00 93.00 72 PHE A C 1
ATOM 601 O O . PHE A 1 72 ? -2.231 -3.183 -5.171 1.00 93.00 72 PHE A O 1
ATOM 608 N N . ASP A 1 73 ? -4.014 -1.865 -5.516 1.00 93.69 73 ASP A N 1
ATOM 609 C CA . ASP A 1 73 ? -3.280 -0.659 -5.867 1.00 93.69 73 ASP A CA 1
ATOM 610 C C . ASP A 1 73 ? -3.747 0.507 -5.016 1.00 93.69 73 ASP A C 1
ATOM 612 O O . ASP A 1 73 ? -4.778 1.121 -5.269 1.00 93.69 73 ASP A O 1
ATOM 616 N N . ALA A 1 74 ? -2.979 0.797 -3.974 1.00 90.38 74 ALA A N 1
ATOM 617 C CA . ALA A 1 74 ? -3.212 1.953 -3.124 1.00 90.38 74 ALA A CA 1
ATOM 618 C C . ALA A 1 74 ? -2.718 3.257 -3.769 1.00 90.38 74 ALA A C 1
ATOM 620 O O . ALA A 1 74 ? -3.120 4.337 -3.342 1.00 90.38 74 ALA A O 1
ATOM 621 N N . ALA A 1 75 ? -1.846 3.181 -4.780 1.00 89.81 75 ALA A N 1
ATOM 622 C CA . ALA A 1 75 ? -1.317 4.358 -5.462 1.00 89.81 75 ALA A CA 1
ATOM 623 C C . ALA A 1 75 ? -2.345 4.960 -6.427 1.00 89.81 75 ALA A C 1
ATOM 625 O O . ALA A 1 75 ? -2.452 6.181 -6.551 1.00 89.81 75 ALA A O 1
ATOM 626 N N . ARG A 1 76 ? -3.106 4.103 -7.112 1.00 90.69 76 ARG A N 1
ATOM 627 C CA . ARG A 1 76 ? -4.236 4.465 -7.973 1.00 90.69 76 ARG A CA 1
ATOM 628 C C . ARG A 1 76 ? -5.397 3.496 -7.736 1.00 90.69 76 ARG A C 1
ATOM 630 O O . ARG A 1 76 ? -5.628 2.611 -8.564 1.00 90.69 76 ARG A O 1
ATOM 637 N N . PRO A 1 77 ? -6.125 3.655 -6.618 1.00 91.00 77 PRO A N 1
ATOM 638 C CA . PRO A 1 77 ? -7.211 2.755 -6.271 1.00 91.00 77 PRO A CA 1
ATOM 639 C C . PRO A 1 77 ? -8.336 2.842 -7.295 1.00 91.00 77 PRO A C 1
ATOM 641 O O . PRO A 1 77 ? -8.761 3.928 -7.685 1.00 91.00 77 PRO A O 1
ATOM 644 N N . ALA A 1 78 ? -8.843 1.681 -7.708 1.00 90.50 78 ALA A N 1
ATOM 645 C CA . ALA A 1 78 ? -10.014 1.612 -8.583 1.00 90.50 78 ALA A CA 1
ATOM 646 C C . ALA A 1 78 ? -11.324 1.991 -7.858 1.00 90.50 78 ALA A C 1
ATOM 648 O O . ALA A 1 78 ? -12.295 2.371 -8.508 1.00 90.50 78 ALA A O 1
ATOM 649 N N . ASP A 1 79 ? -11.339 1.902 -6.524 1.00 92.69 79 ASP A N 1
ATOM 650 C CA . ASP A 1 79 ? -12.469 2.236 -5.654 1.00 92.69 79 ASP A CA 1
ATOM 651 C C . ASP A 1 79 ? -11.982 3.126 -4.498 1.00 92.69 79 ASP A C 1
ATOM 653 O O . ASP A 1 79 ? -11.304 2.674 -3.571 1.00 92.69 79 ASP A O 1
ATOM 657 N N . GLU A 1 80 ? -12.322 4.413 -4.554 1.00 90.56 80 GLU A N 1
ATOM 658 C CA . GLU A 1 80 ? -11.904 5.393 -3.547 1.00 90.56 80 GLU A CA 1
ATOM 659 C C . GLU A 1 80 ? -12.524 5.133 -2.165 1.00 90.56 80 GLU A C 1
ATOM 661 O O . GLU A 1 80 ? -11.899 5.436 -1.147 1.00 90.56 80 GLU A O 1
ATOM 666 N N . GLN A 1 81 ? -13.719 4.535 -2.094 1.00 93.31 81 GLN A N 1
ATOM 667 C CA . GLN A 1 81 ? -14.367 4.231 -0.815 1.00 93.31 81 GLN A CA 1
ATOM 668 C C . GLN A 1 81 ? -13.713 3.032 -0.131 1.00 93.31 81 GLN A C 1
ATOM 670 O O . GLN A 1 81 ? -13.520 3.040 1.084 1.00 93.31 81 GLN A O 1
ATOM 675 N N . ALA A 1 82 ? -13.360 2.001 -0.899 1.00 93.00 82 ALA A N 1
ATOM 676 C CA . ALA A 1 82 ? -12.575 0.876 -0.403 1.00 93.00 82 ALA A CA 1
ATOM 677 C C . ALA A 1 82 ? -11.201 1.339 0.088 1.00 93.00 82 ALA A C 1
ATOM 679 O O . ALA A 1 82 ? -10.770 0.947 1.173 1.00 93.00 82 ALA A O 1
ATOM 680 N N . TYR A 1 83 ? -10.557 2.244 -0.651 1.00 92.44 83 TYR A N 1
ATOM 681 C CA . TYR A 1 83 ? -9.295 2.831 -0.220 1.00 92.44 83 TYR A CA 1
ATOM 682 C C . TYR A 1 83 ? -9.434 3.636 1.077 1.00 92.44 83 TYR A C 1
ATOM 684 O O . TYR A 1 83 ? -8.619 3.470 1.980 1.00 92.44 83 TYR A O 1
ATOM 692 N N . ALA A 1 84 ? -10.482 4.455 1.217 1.00 92.31 84 ALA A N 1
ATOM 693 C CA . ALA A 1 84 ? -10.745 5.200 2.449 1.00 92.31 84 ALA A CA 1
ATOM 694 C C . ALA A 1 84 ? -10.910 4.276 3.670 1.00 92.31 84 ALA A C 1
ATOM 696 O O . ALA A 1 84 ? -10.326 4.547 4.717 1.00 92.31 84 ALA A O 1
ATOM 697 N N . ARG A 1 85 ? -11.618 3.145 3.523 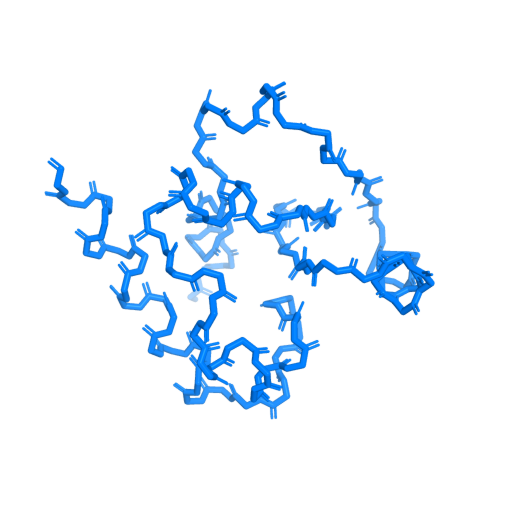1.00 93.69 85 ARG A N 1
ATOM 698 C CA .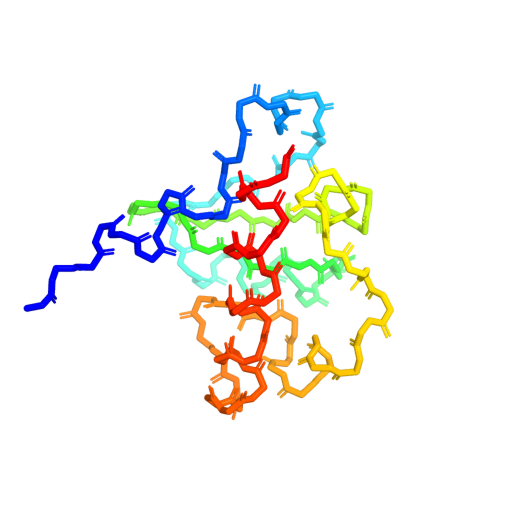 ARG A 1 85 ? -11.763 2.137 4.591 1.00 93.69 85 ARG A CA 1
ATOM 699 C C . ARG A 1 85 ? -10.437 1.481 4.970 1.00 93.69 85 ARG A C 1
ATOM 701 O O . ARG A 1 85 ? -10.168 1.298 6.153 1.00 93.69 85 ARG A O 1
ATOM 708 N N . LEU A 1 86 ? -9.604 1.128 3.989 1.00 92.06 86 LEU A N 1
ATOM 709 C CA . LEU A 1 86 ? -8.258 0.598 4.250 1.00 92.06 86 LEU A CA 1
ATOM 710 C C . LEU A 1 86 ? -7.389 1.621 4.985 1.00 92.06 86 LEU A C 1
ATOM 712 O O . LEU A 1 86 ? -6.646 1.254 5.894 1.00 92.06 86 LEU A O 1
ATOM 716 N N . ARG A 1 87 ? -7.518 2.899 4.618 1.00 90.94 87 ARG A N 1
ATOM 717 C CA . ARG A 1 87 ? -6.804 4.002 5.259 1.00 90.94 87 ARG A CA 1
ATOM 718 C C . ARG A 1 87 ? -7.194 4.151 6.729 1.00 90.94 87 ARG A C 1
ATOM 720 O O . ARG A 1 87 ? -6.320 4.141 7.585 1.00 90.94 87 ARG A O 1
ATOM 727 N N . GLU A 1 88 ? -8.493 4.171 7.019 1.00 91.44 88 GLU A N 1
ATOM 728 C CA . GLU A 1 88 ? -9.013 4.258 8.389 1.00 91.44 88 GLU A CA 1
ATOM 729 C C . GLU A 1 88 ? -8.541 3.071 9.251 1.00 91.44 88 GLU A C 1
ATOM 731 O O . GLU A 1 88 ? -8.068 3.251 10.373 1.00 91.44 88 GLU A O 1
ATOM 736 N N . LYS A 1 89 ? -8.587 1.845 8.709 1.00 91.19 89 LYS A N 1
ATOM 737 C CA . LYS A 1 89 ? -8.061 0.645 9.387 1.00 91.19 89 LYS A CA 1
ATOM 738 C C . LYS A 1 89 ? -6.568 0.780 9.700 1.00 91.19 89 LYS A C 1
ATOM 740 O O . LYS A 1 89 ? -6.121 0.355 10.765 1.00 91.19 89 LYS A O 1
ATOM 745 N N . ARG A 1 90 ? -5.794 1.370 8.784 1.00 87.50 90 ARG A N 1
ATOM 746 C CA . ARG A 1 90 ? -4.349 1.563 8.946 1.00 87.50 90 ARG A CA 1
ATOM 747 C C . ARG A 1 90 ? -4.032 2.583 10.033 1.00 87.50 90 ARG A C 1
ATOM 749 O O . ARG A 1 90 ? -3.166 2.305 10.859 1.00 87.50 90 ARG A O 1
ATOM 756 N N . GLU A 1 91 ? -4.752 3.701 10.060 1.00 87.12 91 GLU A N 1
ATOM 757 C CA . GLU A 1 91 ? -4.644 4.727 11.105 1.00 87.12 91 GLU A CA 1
ATOM 758 C C . GLU A 1 91 ? -4.981 4.142 12.488 1.00 87.12 91 GLU A C 1
ATOM 760 O O . GLU A 1 91 ? -4.251 4.355 13.456 1.00 87.12 91 GLU A O 1
ATOM 765 N N . GLN A 1 92 ? -6.033 3.319 12.581 1.00 86.94 92 GLN A N 1
ATOM 766 C CA . GLN A 1 92 ? -6.395 2.615 13.819 1.00 86.94 92 GLN A CA 1
ATOM 767 C C . GLN A 1 92 ? -5.327 1.611 14.275 1.00 86.94 92 GLN A C 1
ATOM 769 O O . GLN A 1 92 ? -5.108 1.451 15.477 1.00 86.94 92 GLN A O 1
ATOM 774 N N . ALA A 1 93 ? -4.675 0.922 13.336 1.00 84.75 93 ALA A N 1
ATOM 775 C CA . ALA A 1 93 ? -3.581 0.004 13.639 1.00 84.75 93 ALA A CA 1
ATOM 776 C C . ALA A 1 93 ? -2.322 0.734 14.128 1.00 84.75 93 ALA A C 1
ATOM 778 O O . ALA A 1 93 ? -1.549 0.165 14.891 1.00 84.75 93 ALA A O 1
ATOM 779 N N . GLU A 1 94 ? -2.123 1.981 13.702 1.00 77.62 94 GLU A N 1
ATOM 780 C CA . GLU A 1 94 ? -0.988 2.817 14.092 1.00 77.62 94 GLU A CA 1
ATOM 781 C C . GLU A 1 94 ? -1.168 3.491 15.456 1.00 77.62 94 GLU A C 1
ATOM 783 O O . GLU A 1 94 ? -0.197 3.722 16.170 1.00 77.62 94 GLU A O 1
ATOM 788 N N . ALA A 1 95 ? -2.415 3.765 15.841 1.00 73.00 95 ALA A N 1
ATOM 789 C CA . ALA A 1 95 ? -2.772 4.306 17.150 1.00 73.00 95 ALA A CA 1
ATOM 790 C C . ALA A 1 95 ? -2.721 3.271 18.299 1.00 73.00 95 ALA A C 1
ATOM 792 O O . ALA A 1 95 ? -3.051 3.612 19.438 1.00 73.00 95 ALA A O 1
ATOM 793 N N . ARG A 1 96 ? -2.360 2.015 18.009 1.00 57.78 96 ARG A N 1
ATOM 794 C CA . ARG A 1 96 ? -2.308 0.881 18.946 1.00 57.78 96 ARG A CA 1
ATOM 795 C C . ARG A 1 96 ? -0.880 0.501 19.316 1.00 57.78 96 ARG A C 1
ATOM 797 O O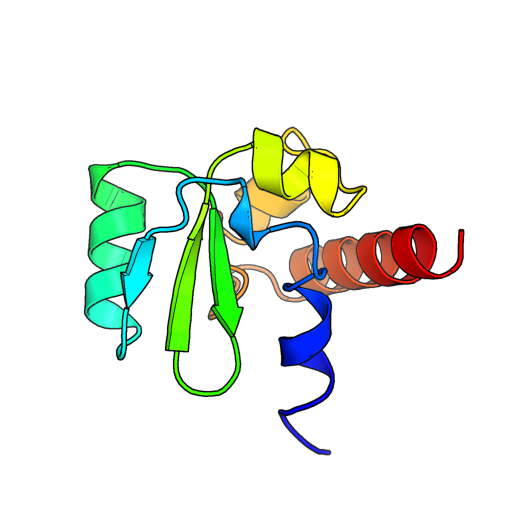 . ARG A 1 96 ? -0.688 0.164 20.506 1.00 57.78 96 ARG A O 1
#

Radius of gyration: 12.18 Å; chains: 1; bounding box: 27×31×34 Å